Protein AF-A0A4R1XTR3-F1 (afdb_monomer)

Sequence (147 aa):
MIMLFKISLTLIMTLGLAACFPVYKTIRPNLNVLVKDQQGHPINQAQVVLTTIQSPGLLLDPHQIQFTQQGQAHFKKASEWQLNVTFLHGVQYYRWFACVTKPGYQTQAYIDINRETKSRHQLDVILVESVEHNTNSTEQACKTVPY

Secondary structure (DSSP, 8-state):
-HHHHHHHHHHHHHHHHHTEEEEEEEEE--EEEEEE-TTSPBPTT-EEEEEEEEESS------EEEE-BTTEEEE--EEEEEEEESSTT-S-EEEEEEEEE-TTB--EEEEEHHHHTTTTSEEEEE--B-SS--HHHHHHTTT----

Radius of gyration: 22.05 Å; Cα contacts (8 Å, |Δi|>4): 281; chains: 1; bounding box: 58×21×72 Å

pLDDT: mean 82.31, std 13.23, range [47.12, 97.06]

Foldseek 3Di:
DVVVVVVVVVVVVVVVVQFKDKDKDWQDAWAKEAEAAPVRFADWQKWKWKFKDKPPDGGDDDTDIFTDDSRITTDDIDIDIDMAGPDVRSDMDMWMFMWIGDQQWAIDGGHGCVPQVVDPSYHYHYTYGDPDRPVVVRVVRHVDDDD

Mean predicted aligned error: 8.74 Å

Nearest PDB structures (foldseek):
  1dji-assembly2_B  TM=4.193E-01  e=1.947E+00  Rattus norvegicus
  9b8k-assembly1_A  TM=4.387E-01  e=4.198E+00  Homo sapiens
  1djy-assembly2_B  TM=4.053E-01  e=6.877E+00  Rattus norvegicus
  1djw-assembly1_A  TM=3.393E-01  e=4.684E+00  Rattus norvegicus

Organism: Acinetobacter calcoaceticus (NCBI:txid471)

Solvent-accessible surface area (backbone atoms only — not comparable to full-atom values): 8305 Å² total; per-residue (Å²): 112,72,67,62,53,51,54,51,53,53,51,53,54,57,55,57,57,67,39,52,45,82,44,82,40,71,72,38,64,54,38,38,35,40,34,20,38,86,89,64,50,61,39,60,64,28,43,36,36,42,38,42,41,40,38,71,69,67,77,55,79,75,66,43,74,39,55,17,56,88,7,34,28,77,43,75,58,40,66,50,78,42,75,33,33,81,52,91,74,28,56,79,44,73,49,42,31,36,21,40,37,40,95,69,35,46,55,49,60,73,42,51,43,76,71,71,30,77,84,68,46,43,45,82,43,72,42,48,74,41,94,64,94,59,71,74,61,51,65,54,54,63,72,59,77,92,128

Structure (mmCIF, N/CA/C/O backbone):
data_AF-A0A4R1XTR3-F1
#
_entry.id   AF-A0A4R1XTR3-F1
#
loop_
_atom_site.group_PDB
_atom_site.id
_atom_site.type_symbol
_atom_site.label_atom_id
_atom_site.label_alt_id
_atom_site.label_comp_id
_atom_site.label_asym_id
_atom_site.label_entity_id
_atom_site.label_seq_id
_atom_site.pdbx_PDB_ins_code
_atom_site.Cartn_x
_atom_site.Cartn_y
_atom_site.Cartn_z
_atom_site.occupancy
_atom_site.B_iso_or_equiv
_atom_site.auth_seq_id
_atom_site.auth_comp_id
_atom_site.auth_asym_id
_atom_site.auth_atom_id
_atom_site.pdbx_PDB_model_num
ATOM 1 N N . MET A 1 1 ? 35.372 -6.383 -45.440 1.00 61.41 1 MET A N 1
ATOM 2 C CA . MET A 1 1 ? 35.795 -6.085 -44.049 1.00 61.41 1 MET A CA 1
ATOM 3 C C . MET A 1 1 ? 35.060 -4.880 -43.446 1.00 61.41 1 MET A C 1
ATOM 5 O O . MET A 1 1 ? 34.446 -5.036 -42.403 1.00 61.41 1 MET A O 1
ATOM 9 N N . ILE A 1 2 ? 35.007 -3.720 -44.119 1.00 68.56 2 ILE A N 1
ATOM 10 C CA . ILE A 1 2 ? 34.326 -2.497 -43.622 1.00 68.56 2 ILE A CA 1
ATOM 11 C C . ILE A 1 2 ? 32.808 -2.678 -43.409 1.00 68.56 2 ILE A C 1
ATOM 13 O O . ILE A 1 2 ? 32.247 -2.152 -42.452 1.00 68.56 2 ILE A O 1
ATOM 17 N N . MET A 1 3 ? 32.134 -3.443 -44.273 1.00 66.38 3 MET A N 1
ATOM 18 C CA . MET A 1 3 ? 30.681 -3.654 -44.190 1.00 66.38 3 MET A CA 1
ATOM 19 C C . MET A 1 3 ? 30.274 -4.507 -42.973 1.00 66.38 3 MET A C 1
ATOM 21 O O . MET A 1 3 ? 29.308 -4.184 -42.294 1.00 66.38 3 MET A O 1
ATOM 25 N N . LEU A 1 4 ? 31.073 -5.528 -42.638 1.00 69.38 4 LEU A N 1
ATOM 26 C CA . LEU A 1 4 ? 30.878 -6.373 -41.451 1.00 69.38 4 LEU A CA 1
ATOM 27 C C . LEU A 1 4 ? 31.113 -5.591 -40.149 1.00 69.38 4 LEU A C 1
ATOM 29 O O . LEU A 1 4 ? 30.384 -5.778 -39.180 1.00 69.38 4 LEU A O 1
ATOM 33 N N . PHE A 1 5 ? 32.079 -4.665 -40.147 1.00 77.25 5 PHE A N 1
ATOM 34 C CA . PHE A 1 5 ? 32.341 -3.790 -39.000 1.00 77.25 5 PHE A CA 1
ATOM 35 C C . PHE A 1 5 ? 31.180 -2.822 -38.735 1.00 77.25 5 PHE A C 1
ATOM 37 O O . PHE A 1 5 ? 30.771 -2.648 -37.591 1.00 77.25 5 PHE A O 1
ATOM 44 N N . LYS A 1 6 ? 30.594 -2.245 -39.795 1.00 80.38 6 LYS A N 1
ATOM 45 C CA . LYS A 1 6 ? 29.416 -1.371 -39.680 1.00 80.38 6 LYS A CA 1
ATOM 46 C C . LYS A 1 6 ? 28.196 -2.120 -39.143 1.00 80.38 6 LYS A C 1
ATOM 48 O O . LYS A 1 6 ? 27.554 -1.626 -38.227 1.00 80.38 6 LYS A O 1
ATOM 53 N N 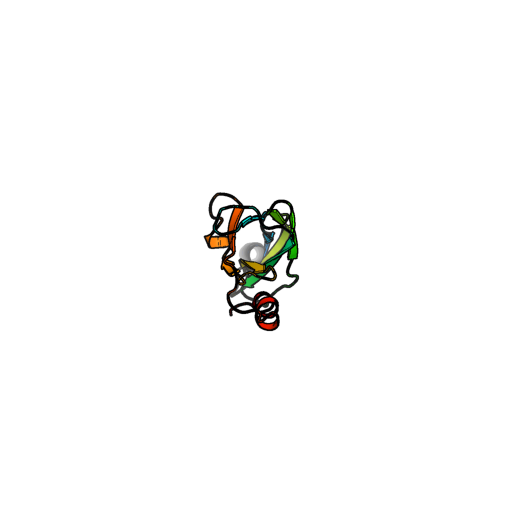. ILE A 1 7 ? 27.922 -3.320 -39.660 1.00 84.44 7 ILE A N 1
ATOM 54 C CA . ILE A 1 7 ? 26.799 -4.150 -39.196 1.00 84.44 7 ILE A CA 1
ATOM 55 C C . ILE A 1 7 ? 26.980 -4.535 -37.721 1.00 84.44 7 ILE A C 1
ATOM 57 O O . ILE A 1 7 ? 26.041 -4.402 -36.940 1.00 84.44 7 ILE A O 1
ATOM 61 N N . SER A 1 8 ? 28.189 -4.943 -37.322 1.00 83.69 8 SER A N 1
ATOM 62 C CA . SER A 1 8 ? 28.505 -5.277 -35.927 1.00 83.69 8 SER A CA 1
ATOM 63 C C . SER A 1 8 ? 28.316 -4.079 -34.985 1.00 83.69 8 SER A C 1
ATOM 65 O O . SER A 1 8 ? 27.655 -4.198 -33.956 1.00 83.69 8 SER A O 1
ATOM 67 N N . LEU A 1 9 ? 28.808 -2.896 -35.368 1.00 85.94 9 LEU A N 1
ATOM 68 C CA . LEU A 1 9 ? 28.665 -1.674 -34.572 1.00 85.94 9 LEU A CA 1
ATOM 69 C C . LEU A 1 9 ? 27.197 -1.252 -34.413 1.00 85.94 9 LEU A C 1
ATOM 71 O O . LEU A 1 9 ? 26.771 -0.921 -33.307 1.00 85.94 9 LEU A O 1
ATOM 75 N N . THR A 1 10 ? 26.412 -1.295 -35.494 1.00 85.75 10 THR A N 1
ATOM 76 C CA . THR A 1 10 ? 24.975 -0.994 -35.437 1.00 85.75 10 THR A CA 1
ATOM 77 C C . THR A 1 10 ? 24.241 -1.986 -34.535 1.00 85.75 10 THR A C 1
ATOM 79 O O . THR A 1 10 ? 23.438 -1.567 -33.704 1.00 85.75 10 THR A O 1
ATOM 82 N N . LEU A 1 11 ? 24.559 -3.281 -34.631 1.00 84.19 11 LEU A N 1
ATOM 83 C CA . LEU A 1 11 ? 23.945 -4.319 -33.803 1.00 84.19 11 LEU A CA 1
ATOM 84 C C . LEU A 1 11 ? 24.245 -4.105 -32.310 1.00 84.19 11 LEU A C 1
ATOM 86 O O . LEU A 1 11 ? 23.321 -4.089 -31.497 1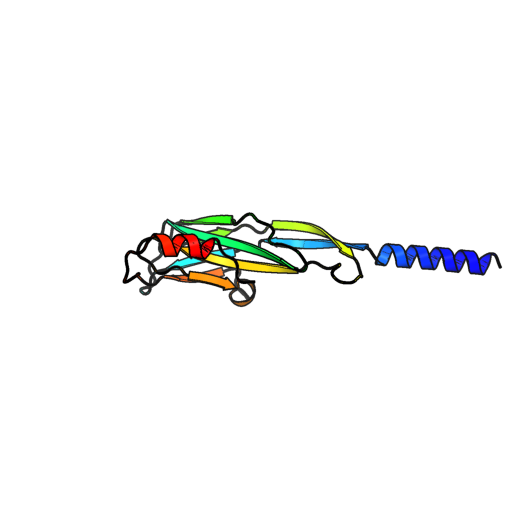.00 84.19 11 LEU A O 1
ATOM 90 N N . ILE A 1 12 ? 25.510 -3.860 -31.954 1.00 82.62 12 ILE A N 1
ATOM 91 C CA . ILE A 1 12 ? 25.932 -3.594 -30.568 1.00 82.62 12 ILE A CA 1
ATOM 92 C C . ILE A 1 12 ? 25.230 -2.352 -30.010 1.00 82.62 12 ILE A C 1
ATOM 94 O O . ILE A 1 12 ? 24.748 -2.377 -28.879 1.00 82.62 12 ILE A O 1
ATOM 98 N N . MET A 1 13 ? 25.114 -1.286 -30.805 1.00 80.12 13 MET A N 1
ATOM 99 C CA . MET A 1 13 ? 24.434 -0.064 -30.377 1.00 80.12 13 MET A CA 1
ATOM 100 C C . MET A 1 13 ? 22.944 -0.318 -30.112 1.00 80.12 13 MET A C 1
ATOM 102 O O . MET A 1 13 ? 22.437 0.072 -29.065 1.00 80.12 13 MET A O 1
ATOM 106 N N . THR A 1 14 ? 22.251 -1.050 -30.990 1.00 78.62 14 THR A N 1
ATOM 107 C CA . THR A 1 14 ? 20.830 -1.387 -30.777 1.00 78.62 14 THR A CA 1
ATOM 108 C C . THR A 1 14 ? 20.594 -2.301 -29.569 1.00 78.62 14 THR A C 1
ATOM 110 O O . THR A 1 14 ? 19.644 -2.082 -28.819 1.00 78.62 14 THR A O 1
ATOM 113 N N . LEU A 1 15 ? 21.478 -3.274 -29.323 1.00 74.75 15 LEU A N 1
ATOM 114 C CA . LEU A 1 15 ? 21.412 -4.155 -28.149 1.00 74.75 15 LEU A CA 1
ATOM 115 C C . LEU A 1 15 ? 21.711 -3.401 -26.845 1.00 74.75 15 LEU A C 1
ATOM 117 O O . LEU A 1 15 ? 21.065 -3.656 -25.832 1.00 74.75 15 LEU A O 1
ATOM 121 N N . GLY A 1 16 ? 22.641 -2.441 -26.875 1.00 71.19 16 GLY A N 1
ATOM 122 C CA . GLY A 1 16 ? 22.951 -1.585 -25.729 1.00 71.19 16 GLY A CA 1
ATOM 123 C C . GLY A 1 16 ? 21.769 -0.711 -25.302 1.00 71.19 16 GLY A C 1
ATOM 124 O O . GLY A 1 16 ? 21.500 -0.591 -24.109 1.00 71.19 16 GLY A O 1
ATOM 125 N N . LEU A 1 17 ? 21.007 -0.163 -26.256 1.00 69.12 17 LEU A N 1
ATOM 126 C CA . LEU A 1 17 ? 19.798 0.615 -25.950 1.00 69.12 17 LEU A CA 1
ATOM 127 C C . LEU A 1 17 ? 18.651 -0.250 -25.399 1.00 69.12 17 LEU A C 1
ATOM 129 O O . LEU A 1 17 ? 17.835 0.246 -24.631 1.00 69.12 17 LEU A O 1
ATOM 133 N N . ALA A 1 18 ? 18.591 -1.538 -25.744 1.00 70.81 18 ALA A N 1
ATOM 134 C CA . ALA A 1 18 ? 17.589 -2.458 -25.200 1.00 70.81 18 ALA A CA 1
ATOM 135 C C . ALA A 1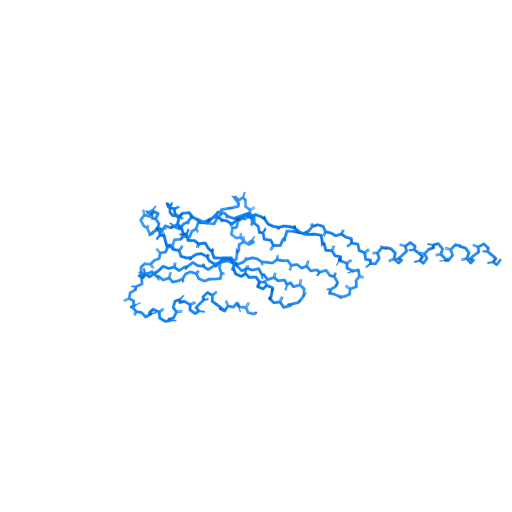 18 ? 17.909 -2.936 -23.767 1.00 70.81 18 ALA A C 1
ATOM 137 O O . ALA A 1 18 ? 17.067 -3.554 -23.112 1.00 70.81 18 ALA A O 1
ATOM 138 N N . ALA A 1 19 ? 19.121 -2.672 -23.268 1.00 78.56 19 ALA A N 1
ATOM 139 C CA . ALA A 1 19 ? 19.557 -3.122 -21.951 1.00 78.56 19 ALA A CA 1
ATOM 140 C C . ALA A 1 19 ? 19.059 -2.233 -20.802 1.00 78.56 19 ALA A C 1
ATOM 142 O O . ALA A 1 19 ? 18.999 -2.714 -19.675 1.00 78.56 19 ALA A O 1
ATOM 143 N N . CYS A 1 20 ? 18.698 -0.973 -21.070 1.00 84.38 20 CYS A N 1
ATOM 144 C CA . CYS A 1 20 ? 18.156 -0.026 -20.096 1.00 84.38 20 CYS A CA 1
ATOM 145 C C . CYS A 1 20 ? 16.961 0.697 -20.714 1.00 84.38 20 CYS A C 1
ATOM 147 O O . CYS A 1 20 ? 17.108 1.376 -21.729 1.00 84.38 20 CYS A O 1
ATOM 149 N N . PHE A 1 21 ? 15.780 0.552 -20.122 1.00 86.31 21 PHE A N 1
ATOM 150 C CA . PHE A 1 21 ? 14.555 1.109 -20.681 1.00 86.31 21 PHE A CA 1
ATOM 151 C C . PHE A 1 21 ? 13.716 1.809 -19.607 1.00 86.31 21 PHE A C 1
ATOM 153 O O . PHE A 1 21 ? 13.578 1.298 -18.488 1.00 86.31 21 PHE A O 1
ATOM 160 N N . PRO A 1 22 ? 13.146 2.987 -19.920 1.00 90.06 22 PRO A N 1
ATOM 161 C CA . PRO A 1 22 ? 12.289 3.701 -18.993 1.00 90.06 22 PRO A CA 1
ATOM 162 C C . PRO A 1 22 ? 10.943 2.985 -18.855 1.00 90.06 22 PRO A C 1
ATOM 164 O O . PRO A 1 22 ? 10.332 2.568 -19.839 1.00 90.06 22 PRO A O 1
ATOM 167 N N . VAL A 1 23 ? 10.451 2.880 -17.625 1.00 90.50 23 VAL A N 1
ATOM 168 C CA . VAL A 1 23 ? 9.128 2.350 -17.302 1.00 90.50 23 VAL A CA 1
ATOM 169 C C . VAL A 1 23 ? 8.446 3.294 -16.328 1.00 90.50 23 VAL A C 1
ATOM 171 O O . VAL A 1 23 ? 9.022 3.681 -15.314 1.00 90.50 23 VAL A O 1
ATOM 174 N N . TYR A 1 24 ? 7.199 3.645 -16.623 1.00 92.25 24 TYR A N 1
ATOM 175 C CA . TYR A 1 24 ? 6.366 4.405 -15.704 1.00 92.25 24 TYR A CA 1
ATOM 176 C C . TYR A 1 24 ? 5.676 3.446 -14.733 1.00 92.25 24 TYR A C 1
ATOM 178 O O . TYR A 1 24 ? 4.833 2.644 -15.143 1.00 92.25 24 TYR A O 1
ATOM 186 N N . LYS A 1 25 ? 6.050 3.488 -13.451 1.00 90.19 25 LYS A N 1
ATOM 187 C CA . LYS A 1 25 ? 5.561 2.550 -12.432 1.00 90.19 25 LYS A CA 1
ATOM 188 C C . LYS A 1 25 ? 4.727 3.249 -11.376 1.00 90.19 25 LYS A C 1
ATOM 190 O O . LYS A 1 25 ? 4.995 4.375 -10.973 1.00 90.19 25 LYS A O 1
ATOM 195 N N . THR A 1 26 ? 3.700 2.544 -10.907 1.00 91.06 26 THR A N 1
ATOM 196 C CA . THR A 1 26 ? 2.957 2.955 -9.714 1.00 91.06 26 THR A CA 1
ATOM 197 C C . THR A 1 26 ? 3.777 2.582 -8.489 1.00 91.06 26 THR A C 1
ATOM 199 O O . THR A 1 26 ? 4.048 1.404 -8.291 1.00 91.06 26 THR A O 1
ATOM 202 N N . ILE A 1 27 ? 4.149 3.577 -7.686 1.00 89.56 27 ILE A N 1
ATOM 203 C CA . ILE A 1 27 ? 4.857 3.381 -6.411 1.00 89.56 27 ILE A CA 1
ATOM 204 C C . ILE A 1 27 ? 3.896 3.380 -5.225 1.00 89.56 27 ILE A C 1
ATOM 206 O O . ILE A 1 27 ? 4.182 2.775 -4.203 1.00 89.56 27 ILE A O 1
ATOM 210 N N . ARG A 1 28 ? 2.716 3.993 -5.371 1.00 90.81 28 ARG A N 1
ATOM 211 C CA . ARG A 1 28 ? 1.642 3.977 -4.372 1.00 90.81 28 ARG A CA 1
ATOM 212 C C . ARG A 1 28 ? 0.289 3.893 -5.074 1.00 90.81 28 ARG A C 1
ATOM 214 O O . ARG A 1 28 ? 0.057 4.684 -5.996 1.00 90.81 28 ARG A O 1
ATOM 221 N N . PRO A 1 29 ? -0.609 2.983 -4.674 1.00 90.88 29 PRO A N 1
ATOM 222 C CA . PRO A 1 29 ? -1.895 2.820 -5.326 1.00 90.88 29 PRO A CA 1
ATOM 223 C C . PRO A 1 29 ? -2.842 3.957 -4.942 1.00 90.88 29 PRO A C 1
ATOM 225 O O . PRO A 1 29 ? -2.660 4.632 -3.928 1.00 90.88 29 PRO A O 1
ATOM 228 N N . ASN A 1 30 ? -3.879 4.149 -5.755 1.00 92.31 30 ASN A N 1
ATOM 229 C CA . ASN A 1 30 ? -5.081 4.817 -5.275 1.00 92.31 30 ASN A CA 1
ATOM 230 C C . ASN A 1 30 ? -5.801 3.847 -4.333 1.00 92.31 30 ASN A C 1
ATOM 232 O O . ASN A 1 30 ? -6.130 2.744 -4.773 1.00 92.31 30 ASN A O 1
ATOM 236 N N . LEU A 1 31 ? -6.024 4.226 -3.078 1.00 93.12 31 LEU A N 1
ATOM 237 C CA . LEU A 1 31 ? -6.624 3.337 -2.085 1.00 93.12 31 LEU A CA 1
ATOM 238 C C . LEU A 1 31 ? -7.615 4.095 -1.202 1.00 93.12 31 LEU A C 1
ATOM 240 O O . LEU A 1 31 ? -7.255 5.076 -0.554 1.00 93.12 31 LEU A O 1
ATOM 244 N N . ASN A 1 32 ? -8.846 3.595 -1.151 1.00 94.75 32 ASN A N 1
ATOM 245 C CA . ASN A 1 32 ? -9.845 3.973 -0.159 1.00 94.75 32 ASN A CA 1
ATOM 246 C C . ASN A 1 32 ? -9.899 2.892 0.916 1.00 94.75 32 ASN A C 1
ATOM 248 O O . ASN A 1 32 ? -10.167 1.737 0.603 1.00 94.75 32 ASN A O 1
ATOM 252 N N . VAL A 1 33 ? -9.667 3.251 2.172 1.00 94.94 33 VAL A N 1
ATOM 253 C CA . VAL A 1 33 ? -9.825 2.335 3.304 1.00 94.94 33 VAL A CA 1
ATOM 254 C C . VAL A 1 33 ? -11.080 2.722 4.062 1.00 94.94 33 VAL A C 1
ATOM 256 O O . VAL A 1 33 ? -11.193 3.866 4.496 1.00 94.94 33 VAL A O 1
ATOM 259 N N . LEU A 1 34 ? -12.012 1.785 4.214 1.00 96.19 34 LEU A N 1
ATOM 260 C CA . LEU A 1 34 ? -13.231 1.954 4.994 1.00 96.19 34 LEU A CA 1
ATOM 261 C C . LEU A 1 34 ? -13.134 1.105 6.261 1.00 96.19 34 LEU A C 1
ATOM 263 O O . LEU A 1 34 ? -13.107 -0.119 6.195 1.00 96.19 34 LEU A O 1
ATOM 267 N N . VAL A 1 35 ? -13.082 1.767 7.411 1.00 96.25 35 VAL A N 1
ATOM 268 C CA . VAL A 1 35 ? -12.925 1.154 8.728 1.00 96.25 35 VAL A CA 1
ATOM 269 C C . VAL A 1 35 ? -14.258 1.172 9.466 1.00 96.25 35 VAL A C 1
ATOM 271 O O . VAL A 1 35 ? -14.874 2.232 9.630 1.00 96.25 35 VAL A O 1
ATOM 274 N N . LYS A 1 36 ? -14.696 -0.002 9.919 1.00 96.44 36 LYS A N 1
ATOM 275 C CA . LYS A 1 36 ? -15.962 -0.203 10.633 1.00 96.44 36 LYS A CA 1
ATOM 276 C C . LYS A 1 36 ? -15.779 -1.057 11.883 1.00 96.44 36 LYS A C 1
ATOM 278 O O . LYS A 1 36 ? -14.795 -1.785 11.987 1.00 96.44 36 LYS A O 1
ATOM 283 N N . ASP A 1 37 ? -16.731 -0.978 12.805 1.00 94.50 37 ASP A N 1
ATOM 284 C CA . ASP A 1 37 ? -16.884 -1.957 13.885 1.00 94.50 37 ASP A CA 1
ATOM 285 C C . ASP A 1 37 ? -17.581 -3.240 13.380 1.00 94.50 37 ASP A C 1
ATOM 287 O O . ASP A 1 37 ? -17.939 -3.362 12.202 1.00 94.50 37 ASP A O 1
ATOM 291 N N . GLN A 1 38 ? -17.774 -4.216 14.271 1.00 93.31 38 GLN A N 1
ATOM 292 C CA . GLN A 1 38 ? -18.438 -5.485 13.947 1.00 93.31 38 GLN A CA 1
ATOM 293 C C . GLN A 1 38 ? -19.927 -5.317 13.606 1.00 93.31 38 GLN A C 1
ATOM 295 O O . GLN A 1 38 ? -20.506 -6.161 12.924 1.00 93.31 38 GLN A O 1
ATOM 300 N N . GLN A 1 39 ? -20.545 -4.233 14.068 1.00 93.88 39 GLN A N 1
ATOM 301 C CA . GLN A 1 39 ? -21.936 -3.867 13.821 1.00 93.88 39 GLN A CA 1
ATOM 302 C C . GLN A 1 39 ? -22.097 -3.080 12.505 1.00 93.88 39 GLN A C 1
ATOM 304 O O . GLN A 1 39 ? -23.218 -2.854 12.049 1.00 93.88 39 GLN A O 1
ATOM 309 N N . GLY A 1 40 ? -20.989 -2.707 11.858 1.00 93.25 40 GLY A N 1
ATOM 310 C CA . GLY A 1 40 ? -20.948 -1.982 10.594 1.00 93.25 40 GLY A CA 1
ATOM 311 C C . GLY A 1 40 ? -20.927 -0.457 10.728 1.00 93.25 40 GLY A C 1
ATOM 312 O O . GLY A 1 40 ? -20.997 0.228 9.701 1.00 93.25 40 GLY A O 1
ATOM 313 N N . HIS A 1 41 ? -20.810 0.097 11.937 1.00 95.75 41 HIS A N 1
ATOM 314 C CA . HIS A 1 41 ? -20.694 1.538 12.133 1.00 95.75 41 HIS A CA 1
ATOM 315 C C . HIS A 1 41 ? -19.295 2.036 11.748 1.00 95.75 41 HIS A C 1
ATOM 317 O O . HIS A 1 41 ? -18.296 1.378 12.042 1.00 95.75 41 HIS A O 1
ATOM 323 N N . PRO A 1 42 ? -19.187 3.208 11.100 1.00 96.50 42 PRO A N 1
ATOM 324 C CA . PRO A 1 42 ? -17.900 3.773 10.714 1.00 96.50 42 PRO A CA 1
ATOM 325 C C . PRO A 1 42 ? -17.080 4.207 11.936 1.00 96.50 42 PRO A C 1
ATOM 327 O O . PRO A 1 42 ? -17.570 4.942 12.795 1.00 96.50 42 PRO A O 1
ATOM 330 N N . ILE A 1 43 ? -15.798 3.833 11.971 1.00 95.44 43 ILE A N 1
ATOM 331 C CA . ILE A 1 43 ? -14.874 4.225 13.046 1.00 95.44 43 ILE A CA 1
ATOM 332 C C . ILE A 1 43 ? -14.036 5.423 12.602 1.00 95.44 43 ILE A C 1
ATOM 334 O O . ILE A 1 43 ? -13.257 5.342 11.653 1.00 95.44 43 ILE A O 1
ATOM 338 N N . ASN A 1 44 ? -14.145 6.534 13.331 1.00 96.50 44 ASN A N 1
ATOM 339 C CA . ASN A 1 44 ? -13.379 7.758 13.079 1.00 96.50 44 ASN A CA 1
ATOM 340 C C . ASN A 1 44 ? -12.060 7.808 13.852 1.00 96.50 44 ASN A C 1
ATOM 342 O O . ASN A 1 44 ? -11.922 7.229 14.934 1.00 96.50 44 ASN A O 1
ATOM 346 N N . GLN A 1 45 ? -11.109 8.580 13.322 1.00 95.56 45 GLN A N 1
ATOM 347 C CA . GLN A 1 45 ? -9.767 8.753 13.880 1.00 95.56 45 GLN A CA 1
ATOM 348 C C . GLN A 1 45 ? -9.058 7.411 14.140 1.00 95.56 45 GLN A C 1
ATOM 350 O O . GLN A 1 45 ? -8.310 7.286 15.109 1.00 95.56 45 GLN A O 1
ATOM 355 N N . ALA A 1 46 ? -9.338 6.392 13.326 1.00 94.38 46 ALA A N 1
ATOM 356 C CA . ALA A 1 46 ? -8.477 5.226 13.212 1.00 94.38 46 ALA A CA 1
ATOM 357 C C . ALA A 1 46 ? -7.278 5.629 12.353 1.00 94.38 46 ALA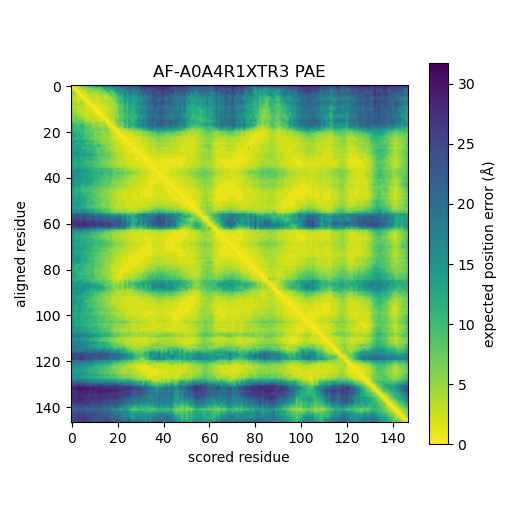 A C 1
ATOM 359 O O . ALA A 1 46 ? -7.447 6.278 11.318 1.00 94.38 46 ALA A O 1
ATOM 360 N N . GLN A 1 47 ? -6.077 5.289 12.798 1.00 94.25 47 GLN A N 1
ATOM 361 C CA . GLN A 1 47 ? -4.861 5.517 12.041 1.00 94.25 47 GLN A CA 1
ATOM 362 C C . GLN A 1 47 ? -4.721 4.406 11.006 1.00 94.25 47 GLN A C 1
ATOM 364 O O . GLN A 1 47 ? -4.782 3.225 11.336 1.00 94.25 47 GLN A O 1
ATOM 369 N N . VAL A 1 48 ? -4.508 4.791 9.757 1.00 93.62 48 VAL A N 1
ATOM 370 C CA . VAL A 1 48 ? -4.228 3.886 8.651 1.00 93.62 48 VAL A CA 1
ATOM 371 C C . VAL A 1 48 ? -2.837 4.203 8.136 1.00 93.62 48 VAL A C 1
ATOM 373 O O . VAL A 1 48 ? -2.561 5.331 7.727 1.00 93.62 48 VAL A O 1
ATOM 376 N N . VAL A 1 49 ? -1.963 3.206 8.168 1.00 91.81 49 VAL A N 1
ATOM 377 C CA . VAL A 1 49 ? -0.594 3.282 7.670 1.00 91.81 49 VAL A CA 1
ATOM 378 C C . VAL A 1 49 ? -0.507 2.479 6.382 1.00 91.81 49 VAL A C 1
ATOM 380 O O . VAL A 1 49 ? -0.776 1.281 6.393 1.00 91.81 49 VAL A O 1
ATOM 383 N N . LEU A 1 50 ? -0.135 3.126 5.279 1.00 90.88 50 LEU A N 1
ATOM 384 C CA . LEU A 1 50 ? 0.138 2.474 4.001 1.00 90.88 50 LEU A CA 1
ATOM 385 C C . LEU A 1 50 ? 1.649 2.371 3.787 1.00 90.88 50 LEU A C 1
ATOM 387 O O . LEU A 1 50 ? 2.339 3.386 3.668 1.00 90.88 50 LEU A O 1
ATOM 391 N N . THR A 1 51 ? 2.134 1.138 3.698 1.00 88.06 51 THR A N 1
ATOM 392 C CA . THR A 1 51 ? 3.543 0.788 3.512 1.00 88.06 51 THR A CA 1
ATOM 393 C C . THR A 1 51 ? 3.779 0.300 2.090 1.00 88.06 51 THR A C 1
ATOM 395 O O . THR A 1 51 ? 2.992 -0.485 1.557 1.00 88.06 51 THR A O 1
ATOM 398 N N . THR A 1 52 ? 4.880 0.740 1.482 1.00 87.62 52 THR A N 1
ATOM 399 C CA . THR A 1 52 ? 5.319 0.297 0.154 1.00 87.62 52 THR A CA 1
ATOM 400 C C . THR A 1 52 ? 6.605 -0.506 0.287 1.00 87.62 52 THR A C 1
ATOM 402 O O . THR A 1 52 ? 7.586 -0.026 0.844 1.00 87.62 52 THR A O 1
ATOM 405 N N . ILE A 1 53 ? 6.616 -1.723 -0.251 1.00 85.31 53 ILE A N 1
ATOM 406 C CA . ILE A 1 53 ? 7.812 -2.561 -0.336 1.00 85.31 53 ILE A CA 1
ATOM 407 C C . ILE A 1 53 ? 8.273 -2.598 -1.785 1.00 85.31 53 ILE A C 1
ATOM 409 O O . ILE A 1 53 ? 7.487 -2.934 -2.672 1.00 85.31 53 ILE A O 1
ATOM 413 N N . GLN A 1 54 ? 9.551 -2.304 -2.010 1.00 86.38 54 GLN A N 1
ATOM 414 C CA . GLN A 1 54 ? 10.219 -2.482 -3.293 1.00 86.38 54 GLN A CA 1
ATOM 415 C C . GLN A 1 54 ? 11.071 -3.758 -3.269 1.00 86.38 54 GLN A C 1
ATOM 417 O O . GLN A 1 54 ? 11.810 -3.989 -2.320 1.00 86.38 54 GLN A O 1
ATOM 422 N N . SER A 1 55 ? 11.010 -4.578 -4.318 1.00 83.62 55 SER A N 1
ATOM 423 C CA . SER A 1 55 ? 11.844 -5.778 -4.468 1.00 83.62 55 SER A CA 1
ATOM 424 C C . SER A 1 55 ? 12.351 -5.914 -5.907 1.00 83.62 55 SER A C 1
ATOM 426 O O . SER A 1 55 ? 11.553 -5.712 -6.816 1.00 83.62 55 SER A O 1
ATOM 428 N 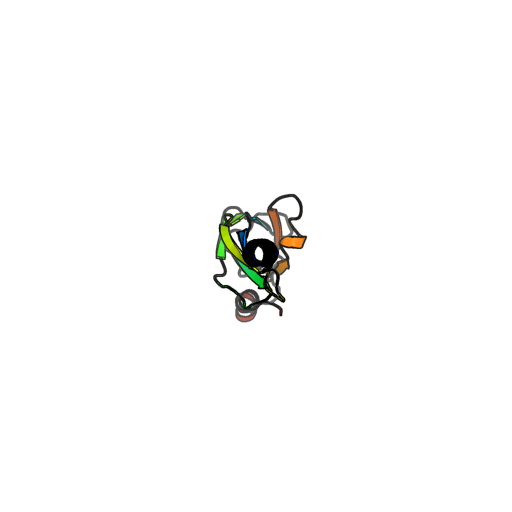N . PRO A 1 56 ? 13.620 -6.271 -6.168 1.00 77.25 56 PRO A N 1
ATOM 429 C CA . PRO A 1 56 ? 14.708 -6.459 -5.208 1.00 77.25 56 PRO A CA 1
ATOM 430 C C . PRO A 1 56 ? 15.212 -5.106 -4.669 1.00 77.25 56 PRO A C 1
ATOM 432 O O . PRO A 1 56 ? 15.241 -4.115 -5.399 1.00 77.25 56 PRO A O 1
ATOM 435 N N . GLY A 1 57 ? 15.574 -5.048 -3.384 1.00 67.88 57 GLY A N 1
ATOM 436 C CA . GLY A 1 57 ? 15.962 -3.806 -2.699 1.00 67.88 57 GLY A CA 1
ATOM 437 C C . GLY A 1 57 ? 15.376 -3.675 -1.288 1.00 67.88 57 GLY A C 1
ATOM 438 O O . GLY A 1 57 ? 14.666 -4.567 -0.828 1.00 67.88 57 GLY A O 1
ATOM 439 N N . LEU A 1 58 ? 15.726 -2.581 -0.599 1.00 66.94 58 LEU A N 1
ATOM 440 C CA . LEU A 1 58 ? 15.293 -2.255 0.768 1.00 66.94 58 LEU A CA 1
ATOM 441 C C . LEU A 1 58 ? 13.913 -1.564 0.783 1.00 66.94 58 LEU A C 1
ATOM 443 O O . LEU A 1 58 ? 13.479 -0.996 -0.220 1.00 66.94 58 LEU A O 1
ATOM 447 N N . LEU A 1 59 ? 13.267 -1.567 1.953 1.00 60.25 59 LEU A N 1
ATOM 448 C CA . LEU A 1 59 ? 12.085 -0.764 2.282 1.00 60.25 59 LEU A CA 1
ATOM 449 C C . LEU A 1 59 ? 12.329 0.715 1.949 1.00 60.25 59 LEU A C 1
ATOM 451 O O . LEU A 1 59 ? 13.215 1.347 2.521 1.00 60.25 59 LEU A O 1
ATOM 455 N N . LEU A 1 60 ? 11.534 1.259 1.029 1.00 55.91 60 LEU A N 1
ATOM 456 C CA . LEU A 1 60 ? 11.492 2.691 0.758 1.00 55.91 60 LEU A CA 1
ATOM 457 C C . LEU A 1 60 ? 10.350 3.281 1.579 1.00 55.91 60 LEU A C 1
ATOM 459 O O . LEU A 1 60 ? 9.184 3.213 1.192 1.00 55.91 60 LEU A O 1
ATOM 463 N N . ASP A 1 61 ? 10.689 3.821 2.740 1.00 62.69 61 ASP A N 1
ATOM 464 C CA . ASP A 1 61 ? 9.773 4.656 3.510 1.00 62.69 61 ASP A CA 1
ATOM 465 C C . ASP A 1 61 ? 9.510 5.971 2.736 1.00 62.69 61 ASP A C 1
ATOM 467 O O . ASP A 1 61 ? 10.405 6.433 2.020 1.00 62.69 61 ASP A O 1
ATOM 471 N N . PRO A 1 62 ? 8.304 6.575 2.799 1.00 62.62 62 PRO A N 1
ATOM 472 C CA . PRO A 1 62 ? 7.593 6.865 4.037 1.00 62.62 62 PRO A CA 1
ATOM 473 C C . PRO A 1 62 ? 6.174 6.288 4.067 1.00 62.62 62 PRO A C 1
ATOM 475 O O . PRO A 1 62 ? 5.317 6.660 3.251 1.00 62.62 62 PRO A O 1
ATOM 478 N N . HIS A 1 63 ? 5.918 5.451 5.069 1.00 74.25 63 HIS A N 1
ATOM 479 C CA . HIS A 1 63 ? 4.624 5.145 5.649 1.00 74.25 63 HIS A CA 1
ATOM 480 C C . HIS A 1 63 ? 3.694 6.346 5.481 1.00 74.25 63 HIS A C 1
ATOM 482 O O . HIS A 1 63 ? 3.889 7.406 6.080 1.00 74.25 63 HIS A O 1
ATOM 488 N N . GLN A 1 64 ? 2.692 6.214 4.617 1.00 87.81 64 GLN A N 1
ATOM 489 C CA . GLN A 1 64 ? 1.677 7.250 4.519 1.00 87.81 64 GLN A CA 1
ATOM 490 C C . GLN A 1 64 ? 0.696 7.015 5.645 1.00 87.81 64 GLN A C 1
ATOM 492 O O . GLN A 1 64 ? 0.106 5.941 5.735 1.00 87.81 64 GLN A O 1
ATOM 497 N N . ILE A 1 65 ? 0.527 8.023 6.487 1.00 91.19 65 ILE A N 1
ATOM 498 C CA . ILE A 1 65 ? -0.409 7.969 7.598 1.00 91.19 65 ILE A CA 1
ATOM 499 C C . ILE A 1 65 ? -1.618 8.815 7.227 1.00 91.19 65 ILE A C 1
ATOM 501 O O . ILE A 1 65 ? -1.486 9.976 6.841 1.00 91.19 65 ILE A O 1
ATOM 505 N N . GLN A 1 66 ? -2.796 8.220 7.333 1.00 94.62 66 GLN A N 1
ATOM 506 C CA . GLN A 1 66 ? -4.075 8.910 7.232 1.00 94.62 66 GLN A CA 1
ATOM 507 C C . GLN A 1 66 ? -4.924 8.544 8.440 1.00 94.62 66 GLN A C 1
ATOM 509 O O . GLN A 1 66 ? -4.790 7.455 8.993 1.00 94.62 66 GLN A O 1
AT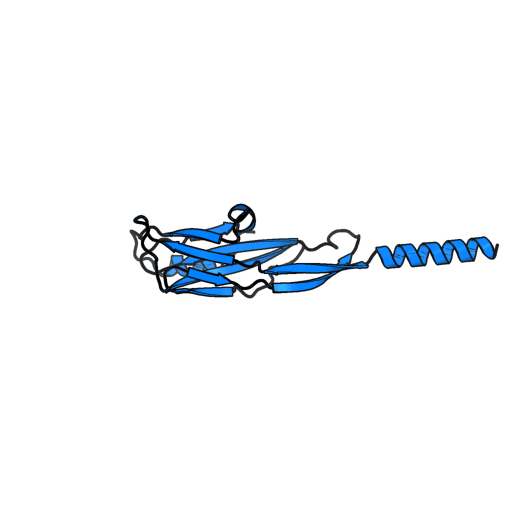OM 514 N N . PHE A 1 67 ? -5.805 9.450 8.841 1.00 95.12 67 PHE A N 1
ATOM 515 C CA . PHE A 1 67 ? -6.783 9.183 9.887 1.00 95.12 67 PHE A CA 1
ATOM 516 C C . PHE A 1 67 ? -8.168 9.127 9.274 1.00 95.12 67 PHE A C 1
ATOM 518 O O . PHE A 1 67 ? -8.496 9.933 8.403 1.00 95.12 67 PHE A O 1
ATOM 525 N N . THR A 1 68 ? -8.983 8.182 9.727 1.00 97.06 68 THR A N 1
ATOM 526 C CA . THR A 1 68 ? -10.319 8.023 9.167 1.00 97.06 68 THR A CA 1
ATOM 527 C C . THR A 1 68 ? -11.234 9.196 9.516 1.00 97.06 68 THR A C 1
ATOM 529 O O . THR A 1 68 ? -11.315 9.637 10.667 1.00 97.06 68 THR A O 1
ATOM 532 N N . GLN A 1 69 ? -11.981 9.664 8.521 1.00 96.75 69 GLN A N 1
ATOM 533 C CA . GLN A 1 69 ? -13.098 10.594 8.657 1.00 96.75 69 GLN A CA 1
ATOM 534 C C . GLN A 1 69 ? -14.333 9.943 8.037 1.00 96.75 69 GLN A C 1
ATOM 536 O O . GLN A 1 69 ? -14.280 9.457 6.913 1.00 96.75 69 GLN A O 1
ATOM 541 N N . GLN A 1 70 ? -15.432 9.872 8.788 1.00 96.25 70 GLN A N 1
ATOM 542 C CA . GLN A 1 70 ? -16.611 9.060 8.447 1.00 96.25 70 GLN A CA 1
ATOM 543 C C . GLN A 1 70 ? -16.251 7.594 8.129 1.00 96.25 70 GLN A C 1
ATOM 545 O O . GLN A 1 70 ? -16.780 6.990 7.197 1.00 96.25 70 GLN A O 1
ATOM 550 N N . GLY A 1 71 ? -15.303 7.030 8.883 1.00 95.38 71 GLY A N 1
ATOM 551 C CA . GLY A 1 71 ? -14.773 5.687 8.642 1.00 95.38 71 GLY A CA 1
ATOM 552 C C . GLY A 1 71 ? -13.795 5.585 7.471 1.00 95.38 71 GLY A C 1
ATOM 553 O O . GLY A 1 71 ? -13.241 4.516 7.266 1.00 95.38 71 GLY A O 1
ATOM 554 N N . GLN A 1 72 ? -13.540 6.652 6.711 1.00 96.62 72 GLN A N 1
ATOM 555 C CA . GLN A 1 72 ? -12.761 6.578 5.474 1.00 96.62 72 GLN A CA 1
ATOM 556 C C . GLN A 1 72 ? -11.383 7.226 5.594 1.00 96.62 72 GLN A C 1
ATOM 558 O O . GLN A 1 72 ? -11.260 8.347 6.080 1.00 96.62 72 GLN A O 1
ATOM 563 N N . ALA A 1 73 ? -10.355 6.546 5.092 1.00 96.19 73 ALA A N 1
ATOM 564 C CA . ALA A 1 73 ? -9.019 7.092 4.872 1.00 96.19 73 ALA A CA 1
ATOM 565 C C . ALA A 1 73 ? -8.637 6.935 3.394 1.00 96.19 73 ALA A C 1
ATOM 567 O O . ALA A 1 73 ? -8.766 5.850 2.826 1.00 96.19 73 ALA A O 1
ATOM 568 N N . HIS A 1 74 ? -8.168 8.015 2.766 1.00 95.38 74 HIS A N 1
ATOM 569 C CA . HIS A 1 74 ? -7.872 8.039 1.335 1.00 95.38 74 HIS A CA 1
ATOM 570 C C . HIS A 1 74 ? -6.385 8.260 1.057 1.00 95.38 74 HIS A C 1
ATOM 572 O O . HIS A 1 74 ? -5.785 9.230 1.521 1.00 95.38 74 HIS A O 1
ATOM 578 N N . PHE A 1 75 ? -5.817 7.401 0.215 1.00 93.69 75 PHE A N 1
ATOM 579 C CA . PHE A 1 75 ? -4.458 7.519 -0.292 1.00 93.69 75 PHE A CA 1
ATOM 580 C C . PHE A 1 75 ? -4.486 7.767 -1.793 1.00 93.69 75 PHE A C 1
ATOM 582 O O . PHE A 1 75 ? -4.987 6.955 -2.571 1.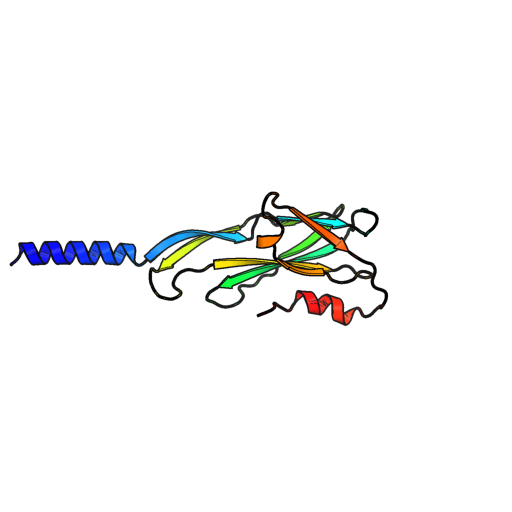00 93.69 75 PHE A O 1
ATOM 589 N N . LYS A 1 76 ? -3.885 8.883 -2.206 1.00 92.38 76 LYS A N 1
ATOM 590 C CA . LYS A 1 76 ? -3.765 9.239 -3.619 1.00 92.38 76 LYS A CA 1
ATOM 591 C C . LYS A 1 76 ? -2.698 8.390 -4.302 1.00 92.38 76 LYS A C 1
ATOM 593 O O . LYS A 1 76 ? -1.595 8.226 -3.770 1.00 92.38 76 LYS A O 1
ATOM 598 N N . LYS A 1 77 ? -2.979 7.962 -5.534 1.00 91.88 77 LYS A N 1
ATOM 599 C CA . LYS A 1 77 ? -1.989 7.309 -6.400 1.00 91.88 77 LYS A CA 1
ATOM 600 C C . LYS A 1 77 ? -0.728 8.167 -6.543 1.00 91.88 77 LYS A C 1
ATOM 602 O O . LYS A 1 77 ? -0.819 9.384 -6.687 1.00 91.88 77 LYS A O 1
ATOM 607 N N . ALA A 1 78 ? 0.436 7.525 -6.542 1.00 91.25 78 ALA A N 1
ATOM 608 C CA . ALA A 1 78 ? 1.696 8.126 -6.971 1.00 91.25 78 ALA A CA 1
ATOM 609 C C . ALA A 1 78 ? 2.395 7.200 -7.970 1.00 91.25 78 ALA A C 1
ATOM 611 O O . ALA A 1 78 ? 2.311 5.970 -7.882 1.00 91.25 78 ALA A O 1
ATOM 612 N N . SER A 1 79 ? 3.038 7.787 -8.971 1.00 92.00 79 SER A N 1
ATOM 613 C CA . SER A 1 79 ? 3.717 7.055 -10.038 1.00 92.00 79 SER A CA 1
ATOM 614 C C . SER A 1 79 ? 4.902 7.860 -10.544 1.00 92.00 79 SER A C 1
ATOM 616 O O . SER A 1 79 ? 4.825 9.086 -10.619 1.00 92.00 79 SER A O 1
ATOM 618 N N . GLU A 1 80 ? 5.976 7.170 -10.898 1.00 90.69 80 GLU A N 1
ATOM 619 C CA . GLU A 1 80 ? 7.233 7.781 -11.316 1.00 90.69 80 GLU A CA 1
ATOM 620 C C . GLU A 1 80 ? 7.882 6.997 -12.458 1.00 90.69 80 GLU A C 1
ATOM 622 O O . GLU A 1 80 ? 7.609 5.811 -12.672 1.00 90.69 80 GLU A O 1
ATOM 627 N N . TRP A 1 81 ? 8.722 7.693 -13.223 1.00 92.25 81 TRP A N 1
ATOM 628 C CA . TRP A 1 81 ? 9.562 7.078 -14.242 1.00 92.25 81 TRP A CA 1
ATOM 629 C C . TRP A 1 81 ? 10.791 6.464 -13.589 1.00 92.25 81 TRP A C 1
ATOM 631 O O . TRP A 1 81 ? 11.494 7.127 -12.833 1.00 92.25 81 TRP A O 1
ATOM 641 N N . GLN A 1 82 ? 11.063 5.210 -13.924 1.00 88.19 82 GLN A N 1
ATOM 642 C CA . GLN A 1 82 ? 12.221 4.466 -13.446 1.00 88.19 82 GLN A CA 1
ATOM 643 C C . GLN A 1 82 ? 12.923 3.807 -14.622 1.00 88.19 82 GLN A C 1
ATOM 645 O O . GLN A 1 82 ? 12.300 3.508 -15.640 1.00 88.19 82 GLN A O 1
ATOM 650 N N . LEU A 1 83 ? 14.217 3.556 -14.476 1.00 86.44 83 LEU A N 1
ATOM 651 C CA . LEU A 1 83 ? 14.985 2.796 -15.450 1.00 86.44 83 LEU A CA 1
ATOM 652 C C . LEU A 1 83 ? 15.038 1.340 -14.997 1.00 86.44 83 LEU A C 1
ATOM 654 O O . LEU A 1 83 ? 15.557 1.043 -13.923 1.00 86.44 83 LEU A O 1
ATOM 658 N N . ASN A 1 84 ? 14.504 0.438 -15.816 1.00 88.06 84 ASN A N 1
ATOM 659 C CA . ASN A 1 84 ? 14.743 -0.989 -15.652 1.00 88.06 84 ASN A CA 1
ATOM 660 C C . ASN A 1 84 ? 15.931 -1.397 -16.513 1.00 88.06 84 ASN A C 1
ATOM 662 O O . ASN A 1 84 ? 16.108 -0.875 -17.615 1.00 88.06 84 ASN A O 1
ATOM 666 N N . VAL A 1 85 ? 16.683 -2.390 -16.048 1.00 85.56 85 VAL A N 1
ATOM 667 C CA . VAL A 1 85 ? 17.733 -3.022 -16.844 1.00 85.56 85 VAL A CA 1
ATOM 668 C C . VAL A 1 85 ? 17.457 -4.504 -17.056 1.00 85.56 85 VAL A C 1
ATOM 670 O O . VAL A 1 85 ? 16.958 -5.194 -16.166 1.00 85.56 85 VAL A O 1
ATOM 673 N N . THR A 1 86 ? 17.793 -5.012 -18.239 1.00 80.56 86 THR A N 1
ATOM 674 C CA . THR A 1 86 ? 17.552 -6.408 -18.658 1.00 80.56 86 THR A CA 1
ATOM 675 C C . THR A 1 86 ? 18.644 -7.349 -18.123 1.00 80.56 86 THR A C 1
ATOM 677 O O . THR A 1 86 ? 19.160 -8.208 -18.833 1.00 80.56 86 THR A O 1
ATOM 680 N N . PHE A 1 87 ? 19.037 -7.154 -16.863 1.00 77.00 87 PHE A N 1
ATOM 681 C CA . PHE A 1 87 ? 20.044 -7.939 -16.146 1.00 77.00 87 PHE A CA 1
ATOM 682 C C . PHE A 1 87 ? 19.474 -8.422 -14.804 1.00 77.00 87 PHE A C 1
ATOM 684 O O . PHE A 1 87 ? 18.396 -7.987 -14.389 1.00 77.00 87 PHE A O 1
ATOM 691 N N . LEU A 1 88 ? 20.166 -9.341 -14.123 1.00 75.44 88 LEU A N 1
ATOM 692 C CA . LEU A 1 88 ? 19.697 -9.930 -12.864 1.00 75.44 88 LEU A CA 1
ATOM 693 C C . LEU A 1 88 ? 19.313 -8.827 -11.860 1.00 75.44 88 LEU A C 1
ATOM 695 O O . LEU A 1 88 ? 20.094 -7.908 -11.628 1.00 75.44 88 LEU A O 1
ATOM 699 N N . HIS A 1 89 ? 18.106 -8.910 -11.288 1.00 77.25 89 HIS A N 1
ATOM 700 C CA . HIS A 1 89 ? 17.559 -7.923 -10.342 1.00 77.25 89 HIS A CA 1
ATOM 701 C C . HIS A 1 89 ? 17.362 -6.494 -10.887 1.00 77.25 89 HIS A C 1
ATOM 703 O O . HIS A 1 89 ? 17.014 -5.592 -10.131 1.00 77.25 89 HIS A O 1
ATOM 709 N N . GLY A 1 90 ? 17.498 -6.285 -12.198 1.00 77.81 90 GLY A N 1
ATOM 710 C CA . GLY A 1 90 ? 17.344 -4.982 -12.847 1.00 77.81 90 GLY A CA 1
ATOM 711 C C . GLY A 1 90 ? 15.909 -4.469 -12.980 1.00 77.81 90 GLY A C 1
ATOM 712 O O . GLY A 1 90 ? 15.693 -3.375 -13.498 1.00 77.81 90 GLY A O 1
ATOM 713 N N . VAL A 1 91 ? 14.922 -5.247 -12.526 1.00 85.62 91 VAL A N 1
ATOM 714 C CA . VAL A 1 91 ? 13.502 -4.882 -12.527 1.00 85.62 91 VAL A CA 1
ATOM 715 C C . VAL A 1 91 ? 13.001 -4.813 -11.093 1.00 85.62 91 VAL A C 1
ATOM 717 O O . VAL A 1 91 ? 13.036 -5.807 -10.375 1.00 85.62 91 VAL A O 1
ATOM 720 N N . GLN A 1 92 ? 12.482 -3.647 -10.711 1.00 85.38 92 GLN A N 1
ATOM 721 C CA . GLN A 1 92 ? 11.857 -3.415 -9.407 1.00 85.38 92 GLN A CA 1
ATOM 722 C C . GLN A 1 92 ? 10.351 -3.720 -9.431 1.00 85.38 92 GLN A C 1
ATOM 724 O O . GLN A 1 92 ? 9.643 -3.376 -10.379 1.00 85.38 92 GLN A O 1
ATOM 729 N N . TYR A 1 93 ? 9.841 -4.318 -8.367 1.00 86.19 93 TYR A N 1
ATOM 730 C CA . TYR A 1 93 ? 8.439 -4.643 -8.141 1.00 86.19 93 TYR A CA 1
ATOM 731 C C . TYR A 1 93 ? 7.975 -3.978 -6.851 1.00 86.19 93 TYR A C 1
ATOM 733 O O . TYR A 1 93 ? 8.728 -3.935 -5.881 1.00 86.19 93 TYR A O 1
ATOM 741 N N . TYR A 1 94 ? 6.727 -3.512 -6.834 1.00 87.44 94 TYR A N 1
ATOM 742 C CA . TYR A 1 94 ? 6.126 -2.858 -5.675 1.00 87.44 94 TYR A CA 1
ATOM 743 C C . TYR A 1 94 ? 4.991 -3.703 -5.103 1.00 87.44 94 TYR A C 1
ATOM 745 O O . TYR A 1 94 ? 4.145 -4.206 -5.846 1.00 87.44 94 TYR A O 1
ATOM 753 N N . ARG A 1 95 ? 4.976 -3.845 -3.778 1.00 87.62 95 ARG A N 1
ATOM 754 C CA . ARG A 1 95 ? 3.866 -4.412 -3.004 1.00 87.62 95 ARG A CA 1
ATOM 755 C C . ARG A 1 95 ? 3.418 -3.404 -1.962 1.00 87.62 95 ARG A C 1
ATOM 757 O O . ARG A 1 95 ? 4.235 -2.627 -1.469 1.00 87.62 95 ARG A O 1
ATOM 764 N N . TRP A 1 96 ? 2.140 -3.436 -1.618 1.00 89.62 96 TRP A N 1
ATOM 765 C CA . TRP A 1 96 ? 1.550 -2.487 -0.685 1.00 89.62 96 TRP A CA 1
ATOM 766 C C . TRP A 1 96 ? 0.847 -3.208 0.448 1.00 89.62 96 TRP A C 1
ATOM 768 O O . TRP A 1 96 ? 0.112 -4.168 0.225 1.00 89.62 96 TRP A O 1
ATOM 778 N N . PHE A 1 97 ? 1.053 -2.699 1.656 1.00 89.44 97 PHE A N 1
ATOM 779 C CA . PHE A 1 97 ? 0.459 -3.242 2.867 1.00 89.44 97 PHE A CA 1
ATOM 780 C C . PHE A 1 97 ? -0.215 -2.130 3.651 1.00 89.44 97 PHE A C 1
ATOM 782 O O . PHE A 1 97 ? 0.331 -1.030 3.744 1.00 89.44 97 PHE A O 1
ATOM 789 N N . ALA A 1 98 ? -1.377 -2.414 4.230 1.00 91.06 98 ALA A N 1
ATOM 790 C CA . ALA A 1 98 ? -2.008 -1.523 5.193 1.00 91.06 98 ALA A CA 1
ATOM 791 C C . ALA A 1 98 ? -1.892 -2.062 6.618 1.00 91.06 98 ALA A C 1
ATOM 793 O O . ALA A 1 98 ? -1.919 -3.269 6.858 1.00 91.06 98 ALA A O 1
ATOM 794 N N . CYS A 1 99 ? -1.805 -1.137 7.564 1.00 91.38 99 CYS A N 1
ATOM 795 C CA . CYS A 1 99 ? -1.970 -1.394 8.983 1.00 91.38 99 CYS A CA 1
ATOM 796 C C . CYS A 1 99 ? -2.990 -0.403 9.544 1.00 91.38 99 CYS A C 1
ATOM 798 O O . CYS A 1 99 ? -2.910 0.788 9.239 1.00 91.38 99 CYS A O 1
ATOM 800 N N . VAL A 1 100 ? -3.954 -0.882 10.327 1.00 92.88 100 VAL A N 1
ATOM 801 C CA . VAL A 1 100 ? -5.018 -0.054 10.906 1.00 92.88 100 VAL A CA 1
ATOM 802 C C . VAL A 1 100 ? -5.014 -0.187 12.421 1.00 92.88 100 VAL A C 1
ATOM 804 O O . VAL A 1 100 ? -5.081 -1.297 12.951 1.00 92.88 100 VAL A O 1
ATOM 807 N N . THR A 1 10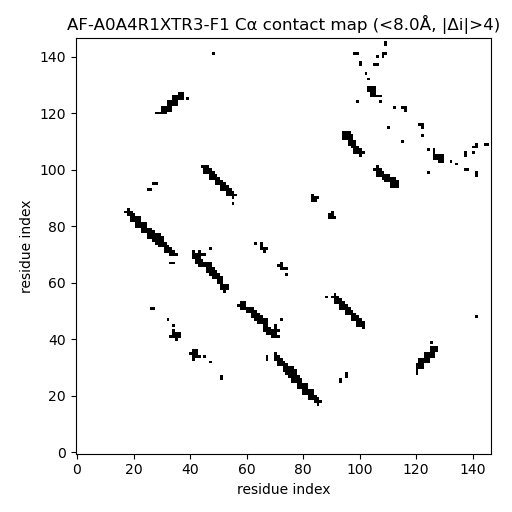1 ? -4.970 0.949 13.118 1.00 92.19 101 THR A N 1
ATOM 808 C CA . THR A 1 101 ? -5.006 1.013 14.584 1.00 92.19 101 THR A CA 1
ATOM 809 C C . THR A 1 101 ? -6.036 2.014 15.076 1.00 92.19 101 THR A C 1
ATOM 811 O O . THR A 1 101 ? -6.288 3.059 14.473 1.00 92.19 101 THR A O 1
ATOM 814 N N . LYS A 1 102 ? -6.634 1.699 16.221 1.00 92.31 102 LYS A N 1
ATOM 815 C CA . LYS A 1 102 ? -7.492 2.604 16.977 1.00 92.31 102 LYS A CA 1
ATOM 816 C C . LYS A 1 102 ? -7.414 2.196 18.450 1.00 92.31 102 LYS A C 1
ATOM 818 O O . LYS A 1 102 ? -7.585 1.013 18.734 1.00 92.31 102 LYS A O 1
ATOM 823 N N . PRO A 1 103 ? -7.181 3.125 19.394 1.00 89.88 103 PRO A N 1
ATOM 824 C CA . PRO A 1 103 ? -7.254 2.801 20.815 1.00 89.88 103 PRO A CA 1
ATOM 825 C C . PRO A 1 103 ? -8.607 2.173 21.175 1.00 89.88 103 PRO A C 1
ATOM 827 O O . PRO A 1 103 ? -9.645 2.670 20.738 1.00 89.88 103 PRO A O 1
ATOM 830 N N . GLY A 1 104 ? -8.580 1.087 21.951 1.00 87.31 104 GLY A N 1
ATOM 831 C CA . GLY A 1 104 ? -9.768 0.296 22.297 1.00 87.31 104 GLY A CA 1
ATOM 832 C C . GLY A 1 104 ? -10.115 -0.816 21.300 1.00 87.31 104 GLY A C 1
ATOM 833 O O . GLY A 1 104 ? -11.051 -1.571 21.545 1.00 87.31 104 GLY A O 1
ATOM 834 N N . TYR A 1 105 ? -9.358 -0.956 20.208 1.00 89.56 105 TYR A N 1
ATOM 835 C CA . TYR A 1 105 ? -9.546 -2.000 19.204 1.00 89.56 105 TYR A CA 1
ATOM 836 C C . TYR A 1 105 ? -8.260 -2.795 18.976 1.00 89.56 105 TYR A C 1
ATOM 838 O O . TYR A 1 105 ? -7.149 -2.297 19.164 1.00 89.56 105 TYR A O 1
ATOM 846 N N . GLN A 1 106 ? -8.413 -4.037 18.525 1.00 89.56 106 GLN A N 1
ATOM 847 C CA . GLN A 1 106 ? -7.315 -4.870 18.056 1.00 89.56 106 GLN A CA 1
ATOM 848 C C . GLN A 1 106 ? -6.711 -4.286 16.772 1.00 89.56 106 GLN A C 1
ATOM 850 O O . GLN A 1 106 ? -7.428 -3.987 15.814 1.00 89.56 106 GLN A O 1
ATOM 855 N N . THR A 1 107 ? -5.382 -4.149 16.740 1.00 89.31 107 THR A N 1
ATOM 856 C CA . THR A 1 107 ? -4.652 -3.714 15.543 1.00 89.31 107 THR A CA 1
ATOM 857 C C . THR A 1 107 ? -4.797 -4.740 14.423 1.00 89.31 107 THR A C 1
ATOM 859 O O . THR A 1 107 ? -4.492 -5.917 14.605 1.00 89.31 107 THR A O 1
ATOM 862 N N . GLN A 1 108 ? -5.180 -4.271 13.237 1.00 89.31 108 GLN A N 1
ATOM 863 C CA . GLN A 1 108 ? -5.162 -5.063 12.009 1.00 89.31 108 GLN A CA 1
ATOM 864 C C . GLN A 1 108 ? -3.868 -4.755 11.254 1.00 89.31 108 GLN A C 1
ATOM 866 O O . GLN A 1 108 ? -3.759 -3.720 10.595 1.00 89.31 108 GLN A O 1
ATOM 871 N N . ALA A 1 109 ? -2.866 -5.622 11.393 1.00 84.75 109 ALA A N 1
ATOM 872 C CA . ALA A 1 109 ? -1.553 -5.440 10.779 1.00 84.75 109 ALA A CA 1
ATOM 873 C C . ALA A 1 109 ? -1.412 -6.210 9.456 1.00 84.75 109 ALA A C 1
ATOM 875 O O . ALA A 1 109 ? -2.009 -7.268 9.276 1.00 84.75 109 ALA A O 1
ATOM 876 N N . TYR A 1 110 ? -0.559 -5.701 8.563 1.00 79.38 110 TYR A N 1
ATOM 877 C CA . TYR A 1 110 ? -0.066 -6.418 7.375 1.00 79.38 110 TYR A CA 1
ATOM 878 C C . TYR A 1 110 ? -1.115 -6.878 6.365 1.00 79.38 110 TYR A C 1
ATOM 880 O O . TYR A 1 110 ? -0.996 -7.948 5.768 1.00 79.38 110 TYR A O 1
ATOM 888 N N . ILE A 1 111 ? -2.116 -6.045 6.112 1.00 89.12 111 ILE A N 1
ATOM 889 C CA . ILE A 1 111 ? -3.132 -6.334 5.105 1.00 89.12 111 ILE A CA 1
ATOM 890 C C . ILE A 1 111 ? -2.511 -6.174 3.710 1.00 89.12 111 ILE A C 1
ATOM 892 O O . ILE A 1 111 ? -2.172 -5.059 3.315 1.00 89.12 111 ILE A O 1
ATOM 896 N N . ASP A 1 112 ? -2.358 -7.274 2.967 1.00 89.25 112 ASP A N 1
ATOM 897 C CA . ASP A 1 112 ? -1.829 -7.292 1.594 1.00 89.25 112 ASP A CA 1
ATOM 898 C C . ASP A 1 112 ? -2.835 -6.665 0.614 1.00 89.25 112 ASP A C 1
ATOM 900 O O . ASP A 1 112 ? -3.799 -7.293 0.169 1.00 89.25 112 ASP A O 1
ATOM 904 N N . ILE A 1 113 ? -2.589 -5.410 0.237 1.00 89.50 113 ILE A N 1
ATOM 905 C CA . ILE A 1 113 ? -3.476 -4.641 -0.643 1.00 89.50 113 ILE A CA 1
ATOM 906 C C . ILE A 1 113 ? -3.570 -5.279 -2.026 1.00 89.50 113 ILE A C 1
ATOM 908 O O . ILE A 1 113 ? -4.647 -5.325 -2.619 1.00 89.50 113 ILE A O 1
ATOM 912 N N . ASN A 1 114 ? -2.458 -5.804 -2.546 1.00 85.94 114 ASN A N 1
ATOM 913 C CA . ASN A 1 114 ? -2.418 -6.411 -3.874 1.00 85.94 114 ASN A CA 1
ATOM 914 C C . ASN A 1 114 ? -3.372 -7.613 -3.979 1.00 85.94 114 ASN A C 1
ATOM 916 O O . ASN A 1 114 ? -3.883 -7.903 -5.067 1.00 85.94 114 ASN A O 1
ATOM 920 N N . ARG A 1 115 ? -3.618 -8.308 -2.863 1.00 81.00 115 ARG A N 1
ATOM 921 C CA . ARG A 1 115 ? -4.571 -9.417 -2.773 1.00 81.00 115 ARG A CA 1
ATOM 922 C C . ARG A 1 115 ? -6.005 -8.934 -2.587 1.00 81.00 115 ARG A C 1
ATOM 924 O O . ARG A 1 115 ? -6.879 -9.370 -3.337 1.00 81.00 115 ARG A O 1
ATOM 931 N N . GLU A 1 116 ? -6.224 -8.050 -1.621 1.00 78.25 116 GLU A N 1
ATOM 932 C CA . GLU A 1 116 ? -7.565 -7.669 -1.169 1.00 78.25 116 GLU A CA 1
ATOM 933 C C . GLU A 1 116 ? -8.291 -6.748 -2.160 1.00 78.25 116 GLU A C 1
ATOM 935 O O . GLU A 1 116 ? -9.505 -6.833 -2.332 1.00 78.25 116 GLU A O 1
ATOM 940 N N . THR A 1 117 ? -7.572 -5.893 -2.896 1.00 74.62 117 THR A N 1
ATOM 941 C CA . THR A 1 117 ? -8.210 -4.843 -3.710 1.00 74.62 117 THR A CA 1
ATOM 942 C C . THR A 1 117 ? -8.324 -5.171 -5.197 1.00 74.62 117 THR A C 1
ATOM 944 O O . THR A 1 117 ? -8.471 -4.249 -6.002 1.00 74.62 117 THR A O 1
ATOM 947 N N . LYS A 1 118 ? -8.284 -6.453 -5.593 1.00 61.88 118 LYS A N 1
ATOM 948 C CA . LYS A 1 118 ? -8.213 -6.919 -7.000 1.00 61.88 118 LYS A CA 1
ATOM 949 C C . LYS A 1 118 ? -9.270 -6.355 -7.973 1.00 61.88 118 LYS A C 1
ATOM 951 O O . LYS A 1 118 ? -9.130 -6.555 -9.174 1.00 61.88 118 LYS A O 1
ATOM 956 N N . SER A 1 119 ? -10.304 -5.650 -7.503 1.00 57.78 119 SER A N 1
ATOM 957 C CA . SER A 1 119 ? -11.380 -5.104 -8.347 1.00 57.78 119 SER A CA 1
ATOM 958 C C . SER A 1 119 ? -11.824 -3.665 -8.034 1.00 57.78 119 SER A C 1
ATOM 960 O O . SER A 1 119 ? -12.339 -3.003 -8.933 1.00 57.78 119 SER A O 1
ATOM 962 N N . ARG A 1 120 ? -11.659 -3.146 -6.805 1.00 61.59 120 ARG A N 1
ATOM 963 C CA . ARG A 1 120 ? -12.409 -1.944 -6.368 1.00 61.59 120 ARG A CA 1
ATOM 964 C C . ARG A 1 120 ? -11.591 -0.757 -5.860 1.00 61.59 120 ARG A C 1
ATOM 966 O O . ARG A 1 120 ? -12.193 0.251 -5.515 1.00 61.59 120 ARG A O 1
ATOM 973 N N . HIS A 1 121 ? -10.256 -0.827 -5.821 1.00 78.12 121 HIS A N 1
ATOM 974 C CA . HIS A 1 121 ? -9.422 0.211 -5.172 1.00 78.12 121 HIS A CA 1
ATOM 975 C C . HIS A 1 121 ? -9.892 0.563 -3.738 1.00 78.12 121 HIS A C 1
ATOM 977 O O . HIS A 1 121 ? -9.602 1.646 -3.227 1.00 78.12 121 HIS A O 1
ATOM 983 N N . GLN A 1 122 ? -10.638 -0.345 -3.105 1.00 87.38 122 GLN A N 1
ATOM 984 C CA . GLN A 1 122 ? -11.244 -0.185 -1.794 1.00 87.38 122 GLN A CA 1
ATOM 985 C C . GLN A 1 122 ? -10.844 -1.372 -0.929 1.00 87.38 122 GLN A C 1
ATOM 987 O O . GLN A 1 122 ? -10.929 -2.514 -1.381 1.00 87.38 122 GLN A O 1
ATOM 992 N N . LEU A 1 123 ? -10.414 -1.069 0.290 1.00 91.06 123 LEU A N 1
ATOM 993 C CA . LEU A 1 123 ? -10.148 -2.020 1.352 1.00 91.06 123 LEU A CA 1
ATOM 994 C C . LEU A 1 123 ? -11.162 -1.787 2.474 1.00 91.06 123 LEU A C 1
ATOM 996 O O . LEU A 1 123 ? -11.188 -0.708 3.066 1.00 91.06 123 LEU A O 1
ATOM 1000 N N . ASP A 1 124 ? -11.964 -2.799 2.777 1.00 91.88 124 ASP A N 1
ATOM 1001 C CA . ASP A 1 124 ? -12.870 -2.784 3.921 1.00 91.88 124 ASP A CA 1
ATOM 1002 C C . ASP A 1 124 ? -12.184 -3.462 5.115 1.00 91.88 124 ASP A C 1
ATOM 1004 O O . ASP A 1 124 ? -11.735 -4.602 5.017 1.00 91.88 124 ASP A O 1
ATOM 1008 N N . VAL A 1 125 ? -12.083 -2.754 6.239 1.00 91.19 125 VAL A N 1
ATOM 1009 C CA . VAL A 1 125 ? -11.438 -3.235 7.466 1.00 91.19 125 VAL A CA 1
ATOM 1010 C C . VAL A 1 125 ? -12.448 -3.212 8.601 1.00 91.19 125 VAL A C 1
ATOM 1012 O O . VAL A 1 125 ? -13.033 -2.172 8.905 1.00 91.19 125 VAL A O 1
ATOM 1015 N N . ILE A 1 126 ? -12.631 -4.358 9.249 1.00 92.56 126 ILE A N 1
ATOM 1016 C CA . ILE A 1 126 ? -13.466 -4.486 10.444 1.00 92.56 126 ILE A CA 1
ATOM 1017 C C . ILE A 1 126 ? -12.538 -4.540 11.656 1.00 92.56 126 ILE A C 1
ATOM 1019 O O . ILE A 1 126 ? -11.674 -5.413 11.740 1.00 92.56 126 ILE A O 1
ATOM 1023 N N . LEU A 1 127 ? -12.702 -3.600 12.584 1.00 89.88 127 LEU A N 1
ATOM 1024 C CA . LEU A 1 127 ? -12.003 -3.615 13.862 1.00 89.88 127 LEU A CA 1
ATOM 1025 C C . LEU A 1 127 ? -12.843 -4.338 14.914 1.00 89.88 127 LEU A C 1
ATOM 1027 O O . LEU A 1 127 ? -14.057 -4.165 15.001 1.00 89.88 127 LEU A O 1
ATOM 1031 N N . VAL A 1 128 ? -12.160 -5.135 15.730 1.00 89.31 128 VAL A N 1
ATOM 1032 C CA . VAL A 1 128 ? -12.731 -5.858 16.869 1.00 89.31 128 VAL A CA 1
ATOM 1033 C C . VAL A 1 128 ? -12.245 -5.176 18.141 1.00 89.31 128 VAL A C 1
ATOM 1035 O O . VAL A 1 128 ? -11.073 -4.806 18.217 1.00 89.31 128 VAL A O 1
ATOM 1038 N N . GLU A 1 129 ? -13.121 -4.974 19.122 1.00 86.75 129 GLU A N 1
ATOM 1039 C CA . GLU A 1 129 ? -12.749 -4.359 20.401 1.00 86.75 129 GLU A CA 1
ATOM 1040 C C . GLU A 1 129 ? -11.656 -5.175 21.110 1.00 86.75 129 GLU A C 1
ATOM 1042 O O . GLU A 1 129 ? -11.657 -6.409 21.109 1.00 86.75 129 GLU A O 1
ATOM 1047 N N . SER A 1 130 ? -10.677 -4.489 21.700 1.00 80.62 130 SER A N 1
ATOM 1048 C CA . SER A 1 130 ? -9.593 -5.144 22.433 1.00 80.62 130 SER A CA 1
ATOM 1049 C C . SER A 1 130 ? -10.038 -5.475 23.858 1.00 80.62 130 SER A C 1
ATOM 1051 O O . SER A 1 130 ? -10.380 -4.569 24.615 1.00 80.62 130 SER A O 1
ATOM 1053 N N . VAL A 1 131 ? -9.944 -6.747 24.254 1.00 71.19 131 VAL A N 1
ATOM 1054 C CA . VAL A 1 131 ? -10.241 -7.201 25.629 1.00 71.19 131 VAL A CA 1
ATOM 1055 C C . VAL A 1 131 ? -9.133 -6.799 26.624 1.00 71.19 131 VAL A C 1
ATOM 1057 O O . VAL A 1 131 ? -9.380 -6.718 27.823 1.00 71.19 131 VAL A O 1
ATOM 1060 N N . GLU A 1 132 ? -7.929 -6.458 26.144 1.00 58.91 132 GLU A N 1
ATOM 1061 C CA . GLU A 1 132 ? -6.789 -6.041 26.974 1.00 58.91 132 GLU A CA 1
ATOM 1062 C C . GLU A 1 132 ? -6.294 -4.627 26.618 1.00 58.91 132 GLU A C 1
ATOM 1064 O O . GLU A 1 132 ? -5.959 -4.329 25.472 1.00 58.91 132 GLU A O 1
ATOM 1069 N N . HIS A 1 133 ? -6.211 -3.748 27.624 1.00 51.84 133 HIS A N 1
ATOM 1070 C CA . HIS A 1 133 ? -5.708 -2.367 27.541 1.00 51.84 133 HIS A CA 1
ATOM 1071 C C . HIS A 1 133 ? -4.167 -2.288 27.482 1.00 51.84 133 HIS A C 1
ATOM 1073 O O . HIS A 1 133 ? -3.552 -1.558 28.257 1.00 51.84 133 HIS A O 1
ATOM 1079 N N . ASN A 1 134 ? -3.503 -3.034 26.594 1.00 50.09 134 ASN A N 1
ATOM 1080 C CA . ASN A 1 134 ? -2.044 -2.937 26.460 1.00 50.09 134 ASN A CA 1
ATOM 1081 C C . ASN A 1 134 ? -1.651 -2.103 25.230 1.00 50.09 134 ASN A C 1
ATOM 1083 O O . ASN A 1 134 ? -1.359 -2.611 24.149 1.00 50.09 134 ASN A O 1
ATOM 1087 N N . THR A 1 135 ? -1.671 -0.782 25.412 1.00 51.62 135 THR A N 1
ATOM 1088 C CA . THR A 1 135 ? -1.500 0.254 24.377 1.00 51.62 135 THR A CA 1
ATOM 1089 C C . THR A 1 135 ? -0.125 0.264 23.698 1.00 51.62 135 THR A C 1
ATOM 1091 O O . THR A 1 135 ? -0.006 0.736 22.566 1.00 51.62 135 THR A O 1
ATOM 1094 N N . ASN A 1 136 ? 0.907 -0.301 24.333 1.00 47.12 136 ASN A N 1
ATOM 1095 C CA . ASN A 1 136 ? 2.274 -0.305 23.793 1.00 47.12 136 ASN A CA 1
ATOM 1096 C C . ASN A 1 136 ? 2.489 -1.343 22.675 1.00 47.12 136 ASN A C 1
ATOM 1098 O O . ASN A 1 136 ? 3.316 -1.134 21.791 1.00 47.12 136 ASN A O 1
ATOM 1102 N N . SER A 1 137 ? 1.724 -2.439 22.664 1.00 51.09 137 SER A N 1
ATOM 1103 C CA . SER A 1 137 ? 1.815 -3.482 21.626 1.00 51.09 137 SER A CA 1
ATOM 1104 C C . SER A 1 137 ? 1.217 -3.023 20.287 1.00 51.09 137 SER A C 1
ATOM 1106 O O . SER A 1 137 ? 1.731 -3.347 19.214 1.00 51.09 137 SER A O 1
ATOM 1108 N N . THR A 1 138 ? 0.154 -2.221 20.346 1.00 54.88 138 THR A N 1
ATOM 1109 C CA . THR A 1 138 ? -0.677 -1.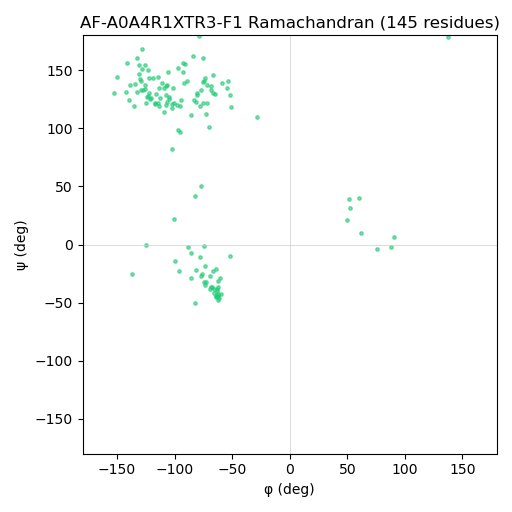849 19.196 1.00 54.88 138 THR A CA 1
ATOM 1110 C C . THR A 1 138 ? -0.020 -0.863 18.229 1.00 54.88 138 THR A C 1
ATOM 1112 O O . THR A 1 138 ? -0.261 -0.950 17.026 1.00 54.88 138 THR A O 1
ATOM 1115 N N . GLU A 1 139 ? 0.825 0.051 18.717 1.00 50.28 139 GLU A N 1
ATOM 1116 C CA . GLU A 1 139 ? 1.483 1.071 17.882 1.00 50.28 139 GLU A CA 1
ATOM 1117 C C . GLU A 1 139 ? 2.782 0.557 17.237 1.00 50.28 139 GLU A C 1
ATOM 1119 O O . GLU A 1 139 ? 3.172 0.981 16.148 1.00 50.28 139 GLU A O 1
ATOM 1124 N N . GLN A 1 140 ? 3.449 -0.396 17.891 1.00 56.72 140 GLN A N 1
ATOM 1125 C CA . GLN A 1 140 ? 4.682 -1.015 17.405 1.00 56.72 140 GLN A CA 1
ATOM 1126 C C . GLN A 1 140 ? 4.409 -2.041 16.287 1.00 56.72 140 GLN A C 1
ATOM 1128 O O . GLN A 1 140 ? 5.247 -2.237 15.404 1.00 56.72 140 GLN A O 1
ATOM 1133 N N . ALA A 1 141 ? 3.200 -2.615 16.256 1.00 64.50 141 ALA A N 1
ATOM 1134 C CA . ALA A 1 141 ? 2.750 -3.551 15.225 1.00 64.50 141 ALA A CA 1
ATOM 1135 C C . ALA A 1 141 ? 2.700 -2.940 13.810 1.00 64.50 141 ALA A C 1
ATOM 1137 O O . ALA A 1 141 ? 2.970 -3.643 12.842 1.00 64.50 141 ALA A O 1
ATOM 1138 N N . CYS A 1 142 ? 2.429 -1.635 13.672 1.00 75.00 142 CYS A N 1
ATOM 1139 C CA . CYS A 1 142 ? 2.424 -0.963 12.363 1.00 75.00 142 CYS A CA 1
ATOM 1140 C C . CYS A 1 142 ? 3.786 -0.414 11.919 1.00 75.00 142 CYS A C 1
ATOM 1142 O O . CYS A 1 142 ? 3.878 0.155 10.833 1.00 75.00 142 CYS A O 1
ATOM 1144 N N . LYS A 1 143 ? 4.822 -0.544 12.759 1.00 63.84 143 LYS A N 1
ATOM 1145 C CA . LYS A 1 143 ? 6.184 -0.046 12.492 1.00 63.84 143 LYS A CA 1
ATOM 1146 C C . LYS A 1 143 ? 7.135 -1.139 12.007 1.00 63.84 143 LYS A C 1
ATOM 1148 O O . LYS A 1 143 ? 8.223 -0.839 11.530 1.00 63.84 143 LYS A O 1
ATOM 1153 N N . THR A 1 144 ? 6.757 -2.404 12.156 1.00 59.34 144 THR A N 1
ATOM 1154 C CA . THR A 1 144 ? 7.512 -3.528 11.598 1.00 59.34 144 THR A CA 1
ATOM 1155 C C . THR A 1 144 ? 6.945 -3.862 10.214 1.00 59.34 144 THR A C 1
ATOM 1157 O O . THR A 1 144 ? 5.818 -3.484 9.913 1.00 59.34 144 THR A O 1
ATOM 1160 N N . VAL A 1 145 ? 7.733 -4.483 9.334 1.00 56.38 145 VAL A N 1
ATOM 1161 C CA . VAL A 1 145 ? 7.286 -5.051 8.047 1.00 56.38 145 VAL A CA 1
ATOM 1162 C C . VAL A 1 145 ? 7.726 -6.515 8.040 1.00 56.38 145 VAL A C 1
ATOM 1164 O O . VAL A 1 145 ? 8.865 -6.760 8.445 1.00 56.38 145 VAL A O 1
ATOM 1167 N N . PRO A 1 146 ? 6.890 -7.503 7.661 1.00 53.94 146 PRO A N 1
ATOM 1168 C CA . PRO A 1 146 ? 7.287 -8.901 7.699 1.00 53.94 146 PRO A CA 1
ATOM 1169 C C . PRO A 1 146 ? 8.224 -9.128 6.511 1.00 53.94 146 PRO A C 1
ATOM 1171 O O . PRO A 1 146 ? 7.852 -8.837 5.370 1.00 53.94 146 PRO A O 1
ATOM 1174 N N . TYR A 1 147 ? 9.444 -9.579 6.794 1.00 50.47 147 TYR A N 1
ATOM 1175 C CA . TYR A 1 147 ? 10.419 -9.979 5.779 1.00 50.47 147 TYR A CA 1
ATOM 1176 C C . TYR A 1 147 ? 10.065 -11.342 5.183 1.00 50.47 147 TYR A C 1
ATOM 1178 O O . TYR A 1 147 ? 9.640 -12.227 5.962 1.00 50.47 147 TYR A O 1
#